Protein AF-A0A7W1XA74-F1 (afdb_monomer_lite)

pLDDT: mean 84.68, std 13.85, range [39.56, 96.5]

Sequence (111 aa):
MNDDDSLSWNWDELQKLAYGPLGMKPNEFWELVPSEFLLLVDSYNEVEERKWEIYQQMLAWHAANIMNASGNLKRPVSVEKLIGKKKKTKKMDKEIQKKKLDELKKTFGFN

Radius of gyration: 26.25 Å; chains: 1; bounding box: 51×60×66 Å

Organism: NCBI:txid1329516

InterPro domains:
  IPR019056 Phage tail assembly chaperone protein, TAC6 [PF09550] (10-42)

Foldseek 3Di:
DDDDPPDDPPVVVLVCCQCPQVVHDPVRSVPDDPVVSVVSVVVSVVVVVVVVVVVLLVVLVVVQVCVQVVPPDPDRDDSCVSVVVPPPPPVDDPVVVVVVVVVVCVVVVND

Structure (mmCIF, N/CA/C/O backbone):
data_AF-A0A7W1XA74-F1
#
_entry.id   AF-A0A7W1XA74-F1
#
loop_
_atom_site.group_PDB
_atom_site.id
_atom_site.type_symbol
_atom_site.label_atom_id
_atom_site.label_alt_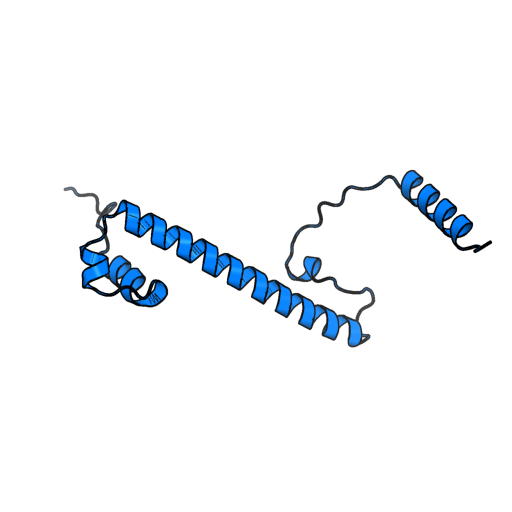id
_atom_site.label_comp_id
_atom_site.label_asym_id
_atom_site.label_entity_id
_atom_site.label_seq_id
_atom_site.pdbx_PDB_ins_code
_atom_site.Cartn_x
_atom_site.Cartn_y
_atom_site.Cartn_z
_atom_site.occupancy
_atom_site.B_iso_or_equiv
_atom_site.auth_seq_id
_atom_site.auth_comp_id
_atom_site.auth_asym_id
_atom_site.auth_atom_id
_atom_site.pdbx_PDB_model_num
ATOM 1 N N . MET A 1 1 ? -8.673 28.569 -31.359 1.00 39.56 1 MET A N 1
ATOM 2 C CA . MET A 1 1 ? -7.417 27.973 -31.851 1.00 39.56 1 MET A CA 1
ATOM 3 C C . MET A 1 1 ? -6.868 27.220 -30.656 1.00 39.56 1 MET A C 1
ATOM 5 O O . MET A 1 1 ? -6.307 27.868 -29.789 1.00 39.56 1 MET A O 1
ATOM 9 N N . ASN A 1 2 ? -7.428 26.041 -30.357 1.00 45.97 2 ASN A N 1
ATOM 10 C CA . ASN A 1 2 ? -7.018 24.728 -30.902 1.00 45.97 2 ASN A CA 1
ATOM 11 C C . ASN A 1 2 ? -5.535 24.539 -30.535 1.00 45.97 2 ASN A C 1
ATOM 13 O O . ASN A 1 2 ? -4.726 25.304 -31.047 1.00 45.97 2 ASN A O 1
ATOM 17 N N . ASP A 1 3 ? -5.150 23.728 -29.546 1.00 46.09 3 ASP A N 1
ATOM 18 C CA . ASP A 1 3 ? -5.524 22.324 -29.295 1.00 46.09 3 ASP A CA 1
ATOM 19 C C . ASP A 1 3 ? -5.450 22.014 -27.777 1.00 46.09 3 ASP A C 1
ATOM 21 O O . ASP A 1 3 ? -4.595 22.537 -27.075 1.00 46.09 3 ASP A O 1
ATOM 25 N N . ASP A 1 4 ? -6.477 21.441 -27.150 1.00 52.31 4 ASP A N 1
ATOM 26 C CA . ASP A 1 4 ? -6.516 20.025 -26.733 1.00 52.31 4 ASP A CA 1
ATOM 27 C C . ASP A 1 4 ? -5.225 19.468 -26.079 1.00 52.31 4 ASP A C 1
ATOM 29 O O . ASP A 1 4 ? -4.602 18.534 -26.572 1.00 52.31 4 ASP A O 1
ATOM 33 N N . ASP A 1 5 ? -4.850 20.017 -24.918 1.00 55.16 5 ASP A N 1
ATOM 34 C CA . ASP A 1 5 ? -3.792 19.503 -24.024 1.00 55.16 5 ASP A CA 1
ATOM 35 C C . ASP A 1 5 ? -4.225 18.257 -23.209 1.00 55.16 5 ASP A C 1
ATOM 37 O O . ASP A 1 5 ? -3.595 17.890 -22.217 1.00 55.16 5 ASP A O 1
ATOM 41 N N . SER A 1 6 ? -5.315 17.573 -23.581 1.00 56.91 6 SER A N 1
ATOM 42 C CA . SER A 1 6 ? -5.861 16.462 -22.781 1.00 56.91 6 SER A CA 1
ATOM 43 C C . SER A 1 6 ? -5.067 15.148 -22.876 1.00 56.91 6 SER A C 1
ATOM 45 O O . SER A 1 6 ? -5.367 14.198 -22.151 1.00 56.91 6 SER A O 1
ATOM 47 N N . LEU A 1 7 ? -4.034 15.090 -23.726 1.00 55.22 7 LEU A N 1
ATOM 48 C CA . LEU A 1 7 ? -3.264 13.877 -24.040 1.00 55.22 7 LEU A CA 1
ATOM 49 C C . LEU A 1 7 ? -1.753 14.134 -24.227 1.00 55.22 7 LEU A C 1
ATOM 51 O O . LEU A 1 7 ? -1.081 13.398 -24.955 1.00 55.22 7 LEU A O 1
ATOM 55 N N . SER A 1 8 ? -1.173 15.156 -23.583 1.00 63.44 8 SER A N 1
ATOM 56 C CA . SER A 1 8 ? 0.289 15.299 -23.581 1.00 63.44 8 SER A CA 1
ATOM 57 C C . SER A 1 8 ? 0.905 14.233 -22.668 1.00 63.44 8 SER A C 1
ATOM 59 O O .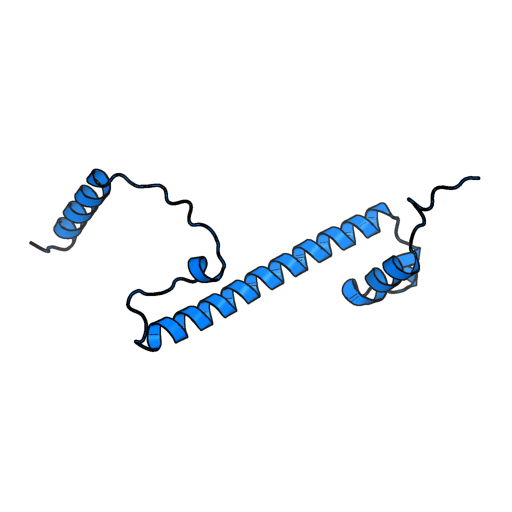 SER A 1 8 ? 0.791 14.308 -21.443 1.00 63.44 8 SER A O 1
ATOM 61 N N . TRP A 1 9 ? 1.546 13.221 -23.250 1.00 67.56 9 TRP A N 1
ATOM 62 C CA . TRP A 1 9 ? 2.287 12.214 -22.491 1.00 67.56 9 TRP A CA 1
ATOM 63 C C . TRP A 1 9 ? 3.369 12.886 -21.637 1.00 67.56 9 TRP A C 1
ATOM 65 O O . TRP A 1 9 ? 4.327 13.451 -22.167 1.00 67.56 9 TRP A O 1
ATOM 75 N N . ASN A 1 10 ? 3.220 12.821 -20.311 1.00 84.81 10 ASN A N 1
ATOM 76 C CA . ASN A 1 10 ? 4.201 13.354 -19.371 1.00 84.81 10 ASN A CA 1
ATOM 77 C C . ASN A 1 10 ? 5.353 12.354 -19.189 1.00 84.81 10 ASN A C 1
ATOM 79 O O . ASN A 1 10 ? 5.381 11.546 -18.258 1.00 84.81 10 ASN A O 1
ATOM 83 N N . TRP A 1 11 ? 6.301 12.390 -20.125 1.00 83.75 11 TRP A N 1
ATOM 84 C CA . TRP A 1 11 ? 7.460 11.496 -20.142 1.00 83.75 11 TRP A CA 1
ATOM 85 C C . TRP A 1 11 ? 8.320 11.588 -18.878 1.00 83.75 11 TRP A C 1
ATOM 87 O O . TRP A 1 11 ? 8.855 10.570 -18.440 1.00 83.75 11 TRP A O 1
ATOM 97 N N . ASP A 1 12 ? 8.406 12.763 -18.256 1.00 88.31 12 ASP A N 1
ATOM 98 C CA . ASP A 1 12 ? 9.164 12.960 -17.018 1.00 88.31 12 ASP A CA 1
ATOM 99 C C . ASP A 1 12 ? 8.550 12.184 -15.845 1.00 88.31 12 ASP A C 1
ATOM 101 O O . ASP A 1 12 ? 9.271 11.625 -15.016 1.00 88.31 12 ASP A O 1
ATOM 105 N N . GLU A 1 13 ? 7.220 12.124 -15.758 1.00 88.25 13 GLU A N 1
ATOM 106 C CA . GLU A 1 13 ? 6.525 11.345 -14.727 1.00 88.25 13 GLU A CA 1
ATOM 107 C C . GLU A 1 13 ? 6.686 9.841 -14.940 1.00 88.25 13 GLU A C 1
ATOM 109 O O . GLU A 1 13 ? 6.973 9.117 -13.984 1.00 88.25 13 GLU A O 1
ATOM 114 N N . LEU A 1 14 ? 6.588 9.376 -16.189 1.00 89.19 14 LEU A N 1
ATOM 115 C CA . LEU A 1 14 ? 6.798 7.965 -16.521 1.00 89.19 14 LEU A CA 1
ATOM 116 C C . LEU A 1 14 ? 8.228 7.521 -16.198 1.00 89.19 14 LEU A C 1
ATOM 118 O O . LEU A 1 14 ? 8.422 6.468 -15.593 1.00 89.19 14 LEU A O 1
ATOM 122 N N . GLN A 1 15 ? 9.226 8.346 -16.521 1.00 91.38 15 GLN A N 1
ATOM 123 C CA . GLN A 1 15 ? 10.625 8.066 -16.191 1.00 91.38 15 GLN A CA 1
ATOM 124 C C . GLN A 1 15 ? 10.876 8.066 -14.678 1.00 91.38 15 GLN A C 1
ATOM 126 O O . GLN A 1 15 ? 11.592 7.201 -14.174 1.00 91.38 15 GLN A O 1
ATOM 131 N N . LYS A 1 16 ? 10.263 8.986 -13.921 1.00 92.94 16 LYS A N 1
ATOM 132 C CA . LYS A 1 16 ? 10.344 8.974 -12.448 1.00 92.94 16 LYS A CA 1
ATOM 133 C C . LYS A 1 16 ? 9.751 7.697 -11.858 1.00 92.94 16 LYS A C 1
ATOM 135 O O . LYS A 1 16 ? 10.338 7.133 -10.936 1.00 92.94 16 LYS A O 1
ATOM 140 N N . LEU A 1 17 ? 8.617 7.239 -12.389 1.00 91.75 17 LEU A N 1
ATOM 141 C CA . LEU A 1 17 ? 7.965 6.001 -11.963 1.00 91.75 17 LEU A CA 1
ATOM 142 C C . LEU A 1 17 ? 8.815 4.764 -12.302 1.00 91.75 17 LEU A C 1
ATOM 144 O O . LEU A 1 17 ? 8.984 3.876 -11.467 1.00 91.75 17 LEU A O 1
ATOM 148 N N . ALA A 1 18 ? 9.395 4.747 -13.502 1.00 92.62 18 ALA A N 1
ATOM 149 C CA . ALA A 1 18 ? 10.283 3.702 -13.994 1.00 92.62 18 ALA A CA 1
ATOM 150 C C . ALA A 1 18 ? 11.565 3.567 -13.159 1.00 92.62 18 ALA A C 1
ATOM 152 O O . ALA A 1 18 ? 11.881 2.487 -12.665 1.00 92.62 18 ALA A O 1
ATOM 153 N N . TYR A 1 19 ? 12.311 4.660 -12.993 1.00 94.50 19 TYR A N 1
ATOM 154 C CA . TYR A 1 19 ? 13.644 4.624 -12.381 1.00 94.50 19 TYR A CA 1
ATOM 155 C C . TYR A 1 19 ? 13.605 4.644 -10.854 1.00 94.50 19 TYR A C 1
ATOM 157 O O . TYR A 1 19 ? 14.561 4.223 -10.207 1.00 94.50 19 TYR A O 1
ATOM 165 N N . GLY A 1 20 ? 12.522 5.161 -10.273 1.00 93.06 20 GLY A N 1
ATOM 166 C CA . GLY A 1 20 ? 12.325 5.187 -8.831 1.00 93.06 20 GLY A CA 1
ATOM 167 C C . GLY A 1 20 ? 11.593 3.930 -8.354 1.00 93.06 20 GLY A C 1
ATOM 168 O O . GLY A 1 20 ? 12.248 2.920 -8.104 1.00 93.06 20 GLY A O 1
ATOM 169 N N . PRO A 1 21 ? 10.256 3.973 -8.212 1.00 91.25 21 PRO A N 1
ATOM 170 C CA . PRO A 1 21 ? 9.454 2.872 -7.671 1.00 91.25 21 PRO A CA 1
ATOM 171 C C . PRO A 1 21 ? 9.694 1.508 -8.327 1.00 91.25 21 PRO A C 1
ATOM 173 O O . PRO A 1 21 ? 9.859 0.514 -7.623 1.00 91.25 21 PRO A O 1
ATOM 176 N N . LEU A 1 22 ? 9.751 1.458 -9.662 1.00 92.19 22 LEU A N 1
ATOM 177 C CA . LEU A 1 22 ? 9.954 0.204 -10.392 1.00 92.19 22 LEU A CA 1
ATOM 178 C C . LEU A 1 22 ? 11.426 -0.238 -10.439 1.00 92.19 22 LEU A C 1
ATOM 180 O O . LEU A 1 22 ? 11.702 -1.387 -10.774 1.00 92.19 22 LEU A O 1
ATOM 184 N N . GLY A 1 23 ? 12.369 0.646 -10.092 1.00 93.19 23 GLY A N 1
ATOM 185 C CA . GLY A 1 23 ? 13.803 0.347 -10.051 1.00 93.19 23 GLY A CA 1
ATOM 186 C C . GLY A 1 23 ? 14.406 -0.081 -11.393 1.00 93.19 23 GLY A C 1
ATOM 187 O O . GLY A 1 23 ? 15.439 -0.752 -11.406 1.00 93.19 23 GLY A O 1
ATOM 188 N N . MET A 1 24 ? 13.767 0.272 -12.509 1.00 94.00 24 MET A N 1
ATOM 189 C CA . MET A 1 24 ? 14.224 -0.093 -13.848 1.00 94.00 24 MET A CA 1
ATOM 190 C C . MET A 1 24 ? 15.418 0.755 -14.269 1.00 94.00 24 MET A C 1
ATOM 192 O O . MET A 1 24 ? 15.542 1.930 -13.907 1.00 94.00 24 MET A O 1
ATOM 196 N N . LYS A 1 25 ? 16.287 0.184 -15.097 1.00 94.94 25 LYS A N 1
ATOM 197 C CA . LYS A 1 25 ? 17.364 0.943 -15.731 1.00 94.94 25 LYS A CA 1
ATOM 198 C C . LYS A 1 25 ? 16.836 1.731 -16.936 1.00 94.94 25 LYS A C 1
ATOM 200 O O . LYS A 1 25 ? 15.869 1.310 -17.571 1.00 94.94 25 LYS A O 1
ATOM 205 N N . PRO A 1 26 ? 17.500 2.835 -17.325 1.00 93.38 26 PRO A N 1
ATOM 206 C CA . PRO A 1 26 ? 17.105 3.611 -18.499 1.00 93.38 26 PRO A CA 1
ATOM 207 C C . PRO A 1 26 ? 16.972 2.793 -19.783 1.00 93.38 26 PRO A C 1
ATOM 209 O O . PRO A 1 26 ? 16.017 2.982 -20.525 1.00 93.38 26 PRO A O 1
ATOM 212 N N . ASN A 1 27 ? 17.888 1.857 -20.037 1.00 94.88 27 ASN A N 1
ATOM 213 C CA . ASN A 1 27 ? 17.819 1.001 -21.221 1.00 94.88 27 ASN A CA 1
ATOM 214 C C . ASN A 1 27 ? 16.585 0.085 -21.203 1.00 94.88 27 ASN A C 1
ATOM 216 O O . ASN A 1 27 ? 15.902 -0.014 -22.211 1.00 94.88 27 ASN A O 1
ATOM 220 N N . GLU A 1 28 ? 16.257 -0.508 -20.052 1.00 92.56 28 GLU A N 1
ATOM 221 C CA . GLU A 1 28 ? 15.078 -1.372 -19.896 1.00 92.56 28 GLU A CA 1
ATOM 222 C C . GLU A 1 28 ? 13.779 -0.588 -20.133 1.00 92.56 28 GLU A C 1
ATOM 224 O O . GLU A 1 28 ? 12.862 -1.089 -20.772 1.00 92.56 28 GLU A O 1
ATOM 229 N N . PHE A 1 29 ? 13.709 0.668 -19.679 1.00 93.19 29 PHE A N 1
ATOM 230 C CA . PHE A 1 29 ? 12.550 1.534 -19.911 1.00 93.19 29 PHE A CA 1
ATOM 231 C C . PHE A 1 29 ? 12.330 1.863 -21.391 1.00 93.19 29 PHE A C 1
ATOM 233 O O . PHE A 1 29 ? 11.196 1.816 -21.859 1.00 93.19 29 PHE A O 1
ATOM 240 N N . TRP A 1 30 ? 13.393 2.187 -22.130 1.00 91.88 30 TRP A N 1
ATOM 241 C CA . TRP A 1 30 ? 13.277 2.542 -23.549 1.00 91.88 30 TRP A CA 1
ATOM 242 C C . TRP A 1 30 ? 13.060 1.336 -24.471 1.00 91.88 30 TRP A C 1
ATOM 244 O O . TRP A 1 30 ? 12.592 1.515 -25.593 1.00 91.88 30 TRP A O 1
ATOM 254 N N . GLU A 1 31 ? 13.391 0.128 -24.014 1.00 94.88 31 GLU A N 1
ATOM 255 C CA . GLU A 1 31 ? 13.130 -1.123 -24.738 1.00 94.88 31 GLU A CA 1
ATOM 256 C C . GLU A 1 31 ? 11.689 -1.635 -24.554 1.00 94.88 31 GLU A C 1
ATOM 258 O O . GLU A 1 31 ? 11.226 -2.442 -25.360 1.00 94.88 31 GLU A O 1
ATOM 263 N N . LEU A 1 32 ? 10.970 -1.161 -23.530 1.00 92.00 32 LEU A N 1
ATOM 264 C CA . LEU A 1 32 ? 9.612 -1.604 -23.210 1.00 92.00 32 LEU A CA 1
ATOM 265 C C . LEU A 1 32 ? 8.550 -1.005 -24.135 1.00 92.00 32 LEU A C 1
ATOM 267 O O . LEU A 1 32 ? 8.549 0.186 -24.460 1.00 92.00 32 LEU A O 1
ATOM 271 N N . VAL A 1 33 ? 7.554 -1.823 -24.471 1.00 93.44 33 VAL A N 1
ATOM 272 C CA . VAL A 1 33 ? 6.339 -1.356 -25.142 1.00 93.44 33 VAL A CA 1
ATOM 273 C C . VAL A 1 33 ? 5.420 -0.678 -24.112 1.00 93.44 33 VAL A C 1
ATOM 275 O O . VAL A 1 33 ? 5.297 -1.172 -22.988 1.00 93.44 33 VAL A O 1
ATOM 278 N N . PRO A 1 34 ? 4.690 0.403 -24.460 1.00 88.25 34 PRO A N 1
ATOM 279 C CA . PRO A 1 34 ? 3.806 1.091 -23.513 1.00 88.25 34 PRO A CA 1
ATOM 280 C C . PRO A 1 34 ? 2.813 0.180 -22.771 1.00 88.25 34 PRO A C 1
ATOM 282 O O . PRO A 1 34 ? 2.556 0.385 -21.589 1.00 88.25 34 PRO A O 1
ATOM 285 N N . SER A 1 35 ? 2.283 -0.859 -23.424 1.00 91.69 35 SER A N 1
ATOM 286 C CA . SER A 1 35 ? 1.395 -1.839 -22.783 1.00 91.69 35 SER A CA 1
ATOM 287 C C . SER A 1 35 ? 2.089 -2.677 -21.707 1.00 91.69 35 SER A C 1
ATOM 289 O O . SER A 1 35 ? 1.473 -3.015 -20.701 1.00 91.69 35 SER A O 1
ATOM 291 N N . GLU A 1 36 ? 3.363 -3.015 -21.908 1.00 92.94 36 GLU A N 1
ATOM 292 C CA . GLU A 1 36 ? 4.162 -3.773 -20.940 1.00 92.94 36 GLU A CA 1
ATOM 293 C C . GLU A 1 36 ? 4.508 -2.900 -19.736 1.00 92.94 36 GLU A C 1
ATOM 295 O O . GLU A 1 36 ? 4.417 -3.353 -18.596 1.00 92.94 36 GLU A O 1
ATOM 300 N N . PHE A 1 37 ? 4.816 -1.622 -19.977 1.00 92.06 37 PHE A N 1
ATOM 301 C CA . PHE A 1 37 ? 5.029 -0.656 -18.905 1.00 92.06 37 PHE A CA 1
ATOM 302 C C . PHE A 1 37 ? 3.782 -0.497 -18.025 1.00 92.06 37 PHE A C 1
ATOM 304 O O . PHE A 1 37 ? 3.890 -0.546 -16.802 1.00 92.06 37 PHE A O 1
ATOM 311 N N . LEU A 1 38 ? 2.591 -0.376 -18.623 1.00 91.88 38 LEU A N 1
ATOM 312 C CA . LEU A 1 38 ? 1.339 -0.300 -17.860 1.00 91.88 38 LEU A CA 1
ATOM 313 C C . LEU A 1 38 ? 1.110 -1.556 -17.011 1.00 91.88 38 LEU A C 1
ATOM 315 O O . LEU A 1 38 ? 0.784 -1.444 -15.833 1.00 91.88 38 LEU A O 1
ATOM 319 N N . LEU A 1 39 ? 1.369 -2.744 -17.565 1.00 94.19 39 LEU A N 1
ATOM 320 C CA . LEU A 1 39 ? 1.244 -4.001 -16.824 1.00 94.19 39 LEU A CA 1
ATOM 321 C C . LEU A 1 39 ? 2.196 -4.070 -15.616 1.00 94.19 39 LEU A C 1
ATOM 323 O O . LEU A 1 39 ? 1.822 -4.582 -14.556 1.00 94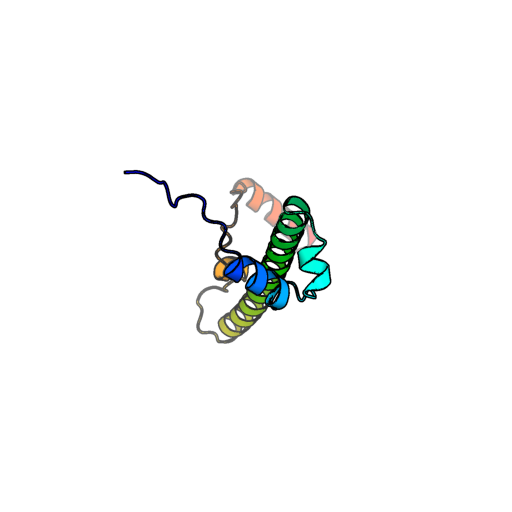.19 39 LEU A O 1
ATOM 327 N N . LEU A 1 40 ? 3.420 -3.553 -15.761 1.00 93.38 40 LEU A N 1
ATOM 328 C CA . LEU A 1 40 ? 4.385 -3.457 -14.663 1.00 93.38 40 LEU A CA 1
ATOM 329 C C . LEU A 1 40 ? 3.903 -2.501 -13.572 1.00 93.38 40 LEU A C 1
ATOM 331 O O . LEU A 1 40 ? 3.990 -2.835 -12.391 1.00 93.38 40 LEU A O 1
ATOM 335 N N . VAL A 1 41 ? 3.371 -1.341 -13.959 1.00 93.06 41 VAL A N 1
ATOM 336 C CA . VAL A 1 41 ? 2.814 -0.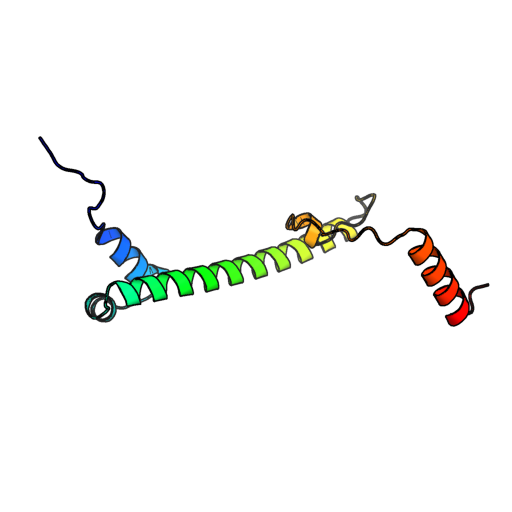357 -13.021 1.00 93.06 41 VAL A CA 1
ATOM 337 C C . VAL A 1 41 ? 1.635 -0.945 -12.248 1.00 93.06 41 VAL A C 1
ATOM 339 O O . VAL A 1 41 ? 1.598 -0.833 -11.022 1.00 93.06 41 VAL A O 1
ATOM 342 N N . ASP A 1 42 ? 0.712 -1.620 -12.930 1.00 94.06 42 ASP A N 1
ATOM 343 C CA . ASP A 1 42 ? -0.442 -2.258 -12.291 1.00 94.06 42 ASP A CA 1
ATOM 344 C C . ASP A 1 42 ? 0.006 -3.327 -11.290 1.00 94.06 42 ASP A C 1
ATOM 346 O O . ASP A 1 42 ? -0.392 -3.309 -10.124 1.00 94.06 42 ASP A O 1
ATOM 350 N N . SER A 1 43 ? 0.928 -4.197 -11.708 1.00 93.69 43 SER A N 1
ATOM 351 C CA . SER A 1 43 ? 1.478 -5.247 -10.844 1.00 93.69 43 SER A CA 1
ATOM 352 C C . SER A 1 43 ? 2.205 -4.670 -9.626 1.00 93.69 43 SER A C 1
ATOM 354 O O . SER A 1 43 ? 2.091 -5.198 -8.518 1.00 93.69 43 SER A O 1
ATOM 356 N N . TYR A 1 44 ? 2.948 -3.576 -9.803 1.00 94.88 44 TYR A N 1
ATOM 357 C CA . TYR A 1 44 ? 3.616 -2.881 -8.706 1.00 94.88 44 TYR A CA 1
ATOM 358 C C . TYR A 1 44 ? 2.608 -2.313 -7.703 1.00 94.88 44 TYR A C 1
ATOM 360 O O . TYR A 1 44 ? 2.761 -2.515 -6.497 1.00 94.88 44 TYR A O 1
ATOM 368 N N . ASN A 1 45 ? 1.549 -1.664 -8.191 1.00 93.88 45 ASN A N 1
ATOM 369 C CA . ASN A 1 45 ? 0.496 -1.110 -7.344 1.00 93.88 45 ASN A CA 1
ATOM 370 C C . ASN A 1 45 ? -0.206 -2.200 -6.524 1.00 93.88 45 ASN A C 1
ATOM 372 O O . ASN A 1 45 ? -0.399 -2.021 -5.323 1.00 93.88 45 ASN A O 1
ATOM 376 N N . GLU A 1 46 ? -0.515 -3.353 -7.125 1.00 95.00 46 GLU A N 1
ATOM 377 C CA . GLU A 1 46 ? -1.106 -4.490 -6.406 1.00 95.00 46 GLU A CA 1
ATOM 378 C C . GLU A 1 46 ? -0.188 -5.023 -5.293 1.00 95.00 46 GLU A C 1
ATOM 380 O O . GLU A 1 46 ? -0.643 -5.393 -4.203 1.00 95.00 46 GLU A O 1
ATOM 385 N N . VAL A 1 47 ? 1.121 -5.078 -5.554 1.00 95.12 47 VAL A N 1
ATOM 386 C CA . VAL A 1 47 ? 2.113 -5.525 -4.568 1.00 95.12 47 VAL A CA 1
ATOM 387 C C . VAL A 1 47 ? 2.222 -4.530 -3.414 1.00 95.12 47 VAL A C 1
ATOM 389 O O . VAL A 1 47 ? 2.232 -4.951 -2.253 1.00 95.12 47 VAL A O 1
ATOM 392 N N . GLU A 1 48 ? 2.283 -3.232 -3.702 1.00 94.75 48 GLU A N 1
ATOM 393 C CA . GLU A 1 48 ? 2.347 -2.189 -2.674 1.00 94.75 48 GLU A CA 1
ATOM 394 C C . GLU A 1 48 ? 1.060 -2.114 -1.852 1.00 94.75 48 GLU A C 1
ATOM 396 O O . GLU A 1 48 ? 1.124 -2.044 -0.621 1.00 94.75 48 GLU A O 1
ATOM 401 N N . GLU A 1 49 ? -0.106 -2.230 -2.490 1.00 94.56 49 GLU A N 1
ATOM 402 C CA . GLU A 1 49 ? -1.387 -2.292 -1.789 1.00 94.56 49 GLU A CA 1
ATOM 403 C C . GLU A 1 49 ? -1.413 -3.481 -0.823 1.00 94.56 49 GLU A C 1
ATOM 405 O O . GLU A 1 49 ? -1.709 -3.314 0.363 1.00 94.56 49 GLU A O 1
ATOM 410 N N . ARG A 1 50 ? -0.992 -4.669 -1.273 1.00 94.31 50 ARG A N 1
ATOM 411 C CA . ARG A 1 50 ? -0.922 -5.863 -0.417 1.00 94.31 50 ARG A CA 1
ATOM 412 C C . ARG A 1 50 ? 0.037 -5.686 0.760 1.00 94.31 50 ARG A C 1
ATOM 414 O O . ARG A 1 50 ? -0.278 -6.112 1.875 1.00 94.31 50 ARG A O 1
ATOM 421 N N . LYS A 1 51 ? 1.206 -5.074 0.548 1.00 95.81 51 LYS A N 1
ATOM 422 C CA . LYS A 1 51 ? 2.143 -4.761 1.643 1.00 95.81 51 LYS A CA 1
ATOM 423 C C . LYS A 1 51 ? 1.493 -3.822 2.651 1.00 95.81 51 LYS A C 1
ATOM 425 O O . LYS A 1 51 ? 1.567 -4.067 3.856 1.00 95.81 51 LYS A O 1
ATOM 430 N N . TRP A 1 52 ? 0.820 -2.782 2.168 1.00 94.44 52 TRP A N 1
ATOM 431 C CA . TRP A 1 52 ? 0.131 -1.823 3.018 1.00 94.44 52 TRP A CA 1
ATOM 432 C C . TRP A 1 52 ? -0.995 -2.475 3.823 1.00 94.44 52 TRP A C 1
ATOM 434 O O . TRP A 1 52 ? -1.098 -2.238 5.028 1.00 94.44 52 TRP A O 1
ATOM 444 N N . GLU A 1 53 ? -1.778 -3.370 3.218 1.00 93.50 53 GLU A N 1
ATOM 445 C CA . GLU A 1 53 ? -2.802 -4.144 3.926 1.00 93.50 53 GLU A CA 1
ATOM 446 C C . GLU A 1 53 ? -2.215 -4.979 5.073 1.00 93.50 53 GLU A C 1
ATOM 448 O O . GLU A 1 53 ? -2.799 -5.037 6.160 1.00 93.50 53 GLU A O 1
ATOM 453 N N . ILE A 1 54 ? -1.062 -5.618 4.856 1.00 95.00 54 ILE A N 1
ATOM 454 C CA . ILE A 1 54 ? -0.367 -6.401 5.887 1.00 95.00 54 ILE A CA 1
ATOM 455 C C . ILE A 1 54 ? 0.106 -5.486 7.019 1.00 95.00 54 ILE A C 1
ATOM 457 O O . ILE A 1 54 ? -0.144 -5.785 8.189 1.00 95.00 54 ILE A O 1
ATOM 461 N N . TYR A 1 55 ? 0.727 -4.347 6.700 1.00 95.56 55 TYR A N 1
ATOM 462 C CA . TYR A 1 55 ? 1.173 -3.390 7.716 1.00 95.56 55 TYR A CA 1
ATOM 463 C C . TYR A 1 55 ? 0.010 -2.836 8.534 1.00 95.56 55 TYR A C 1
ATOM 465 O O . TYR A 1 55 ? 0.086 -2.793 9.764 1.00 95.56 55 TYR A O 1
ATOM 473 N N . GLN A 1 56 ? -1.094 -2.482 7.879 1.00 94.50 56 GLN A N 1
ATOM 474 C CA . GLN A 1 56 ? -2.308 -2.053 8.564 1.00 94.50 56 GLN A CA 1
ATOM 475 C C . GLN A 1 56 ? -2.845 -3.141 9.496 1.00 94.50 56 GLN A C 1
ATOM 477 O O . GLN A 1 56 ? -3.229 -2.837 10.625 1.00 94.50 56 GLN A O 1
ATOM 482 N N . GLN A 1 57 ? -2.843 -4.406 9.067 1.00 94.81 57 GLN A N 1
ATOM 483 C CA . GLN A 1 57 ? -3.261 -5.528 9.910 1.00 94.81 57 GLN A CA 1
ATOM 484 C C . GLN A 1 57 ? -2.359 -5.713 11.126 1.00 94.81 57 GLN A C 1
ATOM 486 O O . GLN A 1 57 ? -2.867 -5.849 12.240 1.00 94.81 57 GLN A O 1
ATOM 491 N N . MET A 1 58 ? -1.042 -5.671 10.939 1.00 96.25 58 MET A N 1
ATOM 492 C CA . MET A 1 58 ? -0.076 -5.790 12.032 1.00 96.25 58 MET A CA 1
ATOM 493 C C . MET A 1 58 ? -0.218 -4.647 13.041 1.00 96.25 58 MET A C 1
ATOM 495 O O . MET A 1 58 ? -0.269 -4.893 14.248 1.00 96.25 58 MET A O 1
ATOM 499 N N . LEU A 1 59 ? -0.339 -3.405 12.564 1.00 96.31 59 LEU A N 1
ATOM 500 C CA . LEU A 1 59 ? -0.517 -2.229 13.417 1.00 96.31 59 LEU A CA 1
ATOM 501 C C . LEU A 1 59 ? -1.848 -2.269 14.164 1.00 96.31 59 LEU A C 1
ATOM 503 O O . LEU A 1 59 ? -1.887 -2.014 15.366 1.00 96.31 59 LEU A O 1
ATOM 507 N N . ALA A 1 60 ? -2.933 -2.638 13.485 1.00 94.94 60 ALA A N 1
ATOM 508 C CA . ALA A 1 60 ? -4.236 -2.786 14.116 1.00 94.94 60 ALA A CA 1
ATOM 509 C C . ALA A 1 60 ? -4.236 -3.916 15.155 1.00 94.94 60 ALA A C 1
ATOM 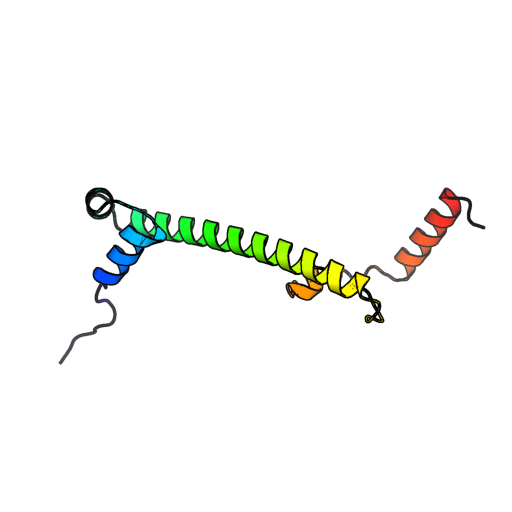511 O O . ALA A 1 60 ? -4.830 -3.762 16.220 1.00 94.94 60 ALA A O 1
ATOM 512 N N . TRP A 1 61 ? -3.545 -5.027 14.895 1.00 95.25 61 TRP A N 1
ATOM 513 C CA . TRP A 1 61 ? -3.364 -6.099 15.875 1.00 95.25 61 TRP A CA 1
ATOM 514 C C . TRP A 1 61 ? -2.599 -5.622 17.109 1.00 95.25 61 TRP A C 1
ATOM 516 O O . TRP A 1 61 ? -3.059 -5.810 18.237 1.00 95.25 61 TRP A O 1
ATOM 526 N N . HIS A 1 62 ? -1.481 -4.932 16.901 1.00 96.50 62 HIS A N 1
ATOM 527 C CA . HIS A 1 62 ? -0.686 -4.373 17.986 1.00 96.50 62 HIS A CA 1
ATOM 528 C C . HIS A 1 62 ? -1.487 -3.363 18.824 1.00 96.50 62 HIS A C 1
ATOM 530 O O . HIS A 1 62 ? -1.559 -3.483 20.049 1.00 96.50 62 HIS A O 1
ATOM 536 N N . ALA A 1 63 ? -2.167 -2.423 18.165 1.00 94.31 63 ALA A N 1
ATOM 537 C CA . ALA A 1 63 ? -3.008 -1.427 18.817 1.00 94.31 63 ALA A CA 1
ATOM 538 C C . ALA A 1 63 ? -4.172 -2.072 19.584 1.00 94.31 63 ALA A C 1
ATOM 540 O O . ALA A 1 63 ? -4.420 -1.706 20.732 1.00 94.31 63 ALA A O 1
ATOM 541 N N . ALA A 1 64 ? -4.852 -3.066 19.001 1.00 94.19 64 ALA A N 1
ATOM 542 C CA . ALA A 1 64 ? -5.928 -3.791 19.673 1.00 94.19 64 ALA A CA 1
ATOM 543 C C . ALA A 1 64 ? -5.440 -4.446 20.971 1.00 94.19 64 ALA A C 1
ATOM 545 O O . ALA A 1 64 ? -6.109 -4.333 21.998 1.00 94.19 64 ALA A O 1
ATOM 546 N N . ASN A 1 65 ? -4.264 -5.076 20.951 1.00 94.50 65 ASN A N 1
ATOM 547 C CA . ASN A 1 65 ? -3.693 -5.707 22.139 1.00 94.50 65 ASN A CA 1
ATOM 548 C C . ASN A 1 65 ? -3.392 -4.688 23.238 1.00 94.50 65 ASN A C 1
ATOM 550 O O . ASN A 1 65 ? -3.810 -4.892 24.376 1.00 94.50 65 ASN A O 1
ATOM 554 N N . ILE A 1 66 ? -2.743 -3.569 22.903 1.00 94.44 66 ILE A N 1
ATOM 555 C CA . ILE A 1 66 ? -2.446 -2.503 23.873 1.00 94.44 66 ILE A CA 1
ATOM 556 C C . ILE A 1 66 ? -3.737 -1.930 24.460 1.00 94.44 66 ILE A C 1
ATOM 558 O O . ILE A 1 66 ? -3.881 -1.819 25.678 1.00 94.44 66 ILE A O 1
ATOM 562 N N . MET A 1 67 ? -4.703 -1.593 23.604 1.00 92.88 67 MET A N 1
ATOM 563 C CA . MET A 1 67 ? -5.968 -1.004 24.038 1.00 92.88 67 MET A CA 1
ATOM 564 C C . MET A 1 67 ? -6.739 -1.953 24.959 1.00 92.88 67 MET A C 1
ATOM 566 O O . MET A 1 67 ? -7.256 -1.522 25.991 1.00 92.88 67 MET A O 1
ATOM 570 N N . ASN A 1 68 ? -6.783 -3.242 24.622 1.00 93.25 68 ASN A N 1
ATOM 571 C CA . ASN A 1 68 ? -7.489 -4.247 25.412 1.00 93.25 68 ASN A CA 1
ATOM 572 C C . ASN A 1 68 ? -6.770 -4.561 26.731 1.00 93.25 68 ASN A C 1
ATOM 574 O O . ASN A 1 68 ? -7.437 -4.778 27.739 1.00 93.25 68 ASN A O 1
ATOM 578 N N . ALA A 1 69 ? -5.436 -4.537 26.747 1.00 92.75 69 ALA A N 1
ATOM 579 C CA . ALA A 1 69 ? -4.640 -4.746 27.955 1.00 92.75 69 ALA A CA 1
ATOM 580 C C . ALA A 1 69 ? -4.688 -3.551 28.920 1.00 92.75 69 ALA A C 1
ATOM 582 O O . ALA A 1 69 ? -4.535 -3.735 30.122 1.00 92.75 69 ALA A O 1
ATOM 583 N N . SER A 1 70 ? -4.938 -2.334 28.421 1.00 91.00 70 SER A N 1
ATOM 584 C CA . SER A 1 70 ? -4.938 -1.115 29.244 1.00 91.00 70 SER A CA 1
ATOM 585 C C . SER A 1 70 ? -6.041 -1.052 30.311 1.00 91.00 70 SER A C 1
ATOM 587 O O . SER A 1 70 ? -6.008 -0.169 31.161 1.00 91.00 70 SER A O 1
ATOM 589 N N . GLY A 1 71 ? -7.054 -1.927 30.255 1.00 84.00 71 GLY A N 1
ATOM 590 C CA . GLY A 1 71 ? -8.179 -1.937 31.202 1.00 84.00 71 GLY A CA 1
ATOM 591 C C . GLY A 1 71 ? -9.171 -0.775 31.047 1.00 84.00 71 GLY A C 1
ATOM 592 O O . GLY A 1 71 ? -10.231 -0.785 31.667 1.00 84.00 71 GLY A O 1
ATOM 593 N N . ASN A 1 72 ? -8.889 0.196 30.173 1.00 85.88 72 ASN A N 1
ATOM 594 C CA . ASN A 1 72 ? -9.709 1.400 29.993 1.00 85.88 72 ASN A CA 1
ATOM 595 C C . ASN A 1 72 ? -10.964 1.177 29.130 1.00 85.88 72 ASN A C 1
ATOM 597 O O . ASN A 1 72 ? -11.803 2.070 28.988 1.00 85.88 72 ASN A O 1
ATOM 601 N N . LEU A 1 73 ? -11.110 -0.002 28.519 1.00 86.44 73 LEU A N 1
ATOM 602 C CA . LEU A 1 73 ? -12.197 -0.296 27.593 1.00 86.44 73 LEU A CA 1
ATOM 603 C C . LEU A 1 73 ? -13.307 -1.132 28.235 1.00 86.44 73 LEU A C 1
ATOM 605 O O . LEU A 1 73 ? -13.088 -2.252 28.681 1.00 86.44 73 LEU A O 1
ATOM 609 N N . LYS A 1 74 ? -14.553 -0.642 28.138 1.00 85.19 74 LYS A N 1
ATOM 610 C CA . LYS A 1 74 ? -15.764 -1.399 28.524 1.00 85.19 74 LYS A CA 1
ATOM 611 C C . LYS A 1 74 ? -16.013 -2.642 27.657 1.00 85.19 74 LYS A C 1
ATOM 613 O O . LYS A 1 74 ? -16.767 -3.525 28.054 1.00 85.19 74 LYS A O 1
ATOM 618 N N . ARG A 1 75 ? -15.476 -2.675 26.431 1.00 86.69 75 ARG A N 1
ATOM 619 C CA . ARG A 1 75 ? -15.604 -3.788 25.476 1.00 86.69 75 ARG A CA 1
ATOM 620 C C . ARG A 1 75 ? -14.306 -3.946 24.686 1.00 86.69 75 ARG A C 1
ATOM 622 O O . ARG A 1 75 ? -13.769 -2.919 24.265 1.00 86.69 75 ARG A O 1
ATOM 629 N N . PRO A 1 76 ? -13.862 -5.183 24.409 1.00 87.50 76 PRO A N 1
ATOM 630 C CA . PRO A 1 76 ? -12.653 -5.408 23.635 1.00 87.50 76 PRO A CA 1
ATOM 631 C C . PRO A 1 76 ? -12.804 -4.874 22.205 1.00 87.50 76 PRO A C 1
ATOM 633 O O . PRO A 1 76 ? -13.862 -4.994 21.574 1.00 87.50 76 PRO A O 1
ATOM 636 N N . VAL A 1 77 ? -11.737 -4.272 21.696 1.00 90.88 77 VAL A N 1
ATOM 637 C CA . VAL A 1 77 ? -11.605 -3.811 20.314 1.00 90.88 77 VAL A CA 1
ATOM 638 C C . VAL A 1 77 ? -10.979 -4.929 19.485 1.00 90.88 77 VAL A C 1
ATOM 640 O O . VAL A 1 77 ? -9.994 -5.533 19.901 1.00 90.88 77 VAL A O 1
ATOM 643 N N . SER A 1 78 ? -11.564 -5.215 18.318 1.00 89.56 78 SER A N 1
ATOM 644 C CA . SER A 1 78 ? -11.016 -6.181 17.363 1.00 89.56 78 SER A CA 1
ATOM 645 C C . SER A 1 78 ? -10.287 -5.484 16.219 1.00 89.56 78 SER A C 1
ATOM 647 O O . SER A 1 78 ? -10.589 -4.337 15.881 1.00 89.56 78 SER A O 1
ATOM 649 N N . VAL A 1 79 ? -9.363 -6.206 15.591 1.00 91.00 79 VAL A N 1
ATOM 650 C CA . VAL A 1 79 ? -8.563 -5.729 14.454 1.00 91.00 79 VAL A CA 1
ATOM 651 C C . VAL A 1 79 ? -9.454 -5.254 13.307 1.00 91.00 79 VAL A C 1
ATOM 653 O O . VAL A 1 79 ? -9.251 -4.171 12.767 1.00 91.00 79 VAL A O 1
ATOM 656 N N . GLU A 1 80 ? -10.525 -5.989 12.994 1.00 89.19 80 GLU A N 1
ATOM 657 C CA . GLU A 1 80 ? -11.439 -5.615 11.902 1.00 89.19 80 GLU A CA 1
ATOM 658 C C . GLU A 1 80 ? -12.159 -4.294 12.181 1.00 89.19 80 GLU A C 1
ATOM 660 O O . GLU A 1 80 ? -12.470 -3.548 11.253 1.00 89.19 80 GLU A O 1
ATOM 665 N N . LYS A 1 81 ? -12.423 -3.998 13.462 1.00 87.12 81 LYS A N 1
ATOM 666 C CA . LYS A 1 81 ? -13.039 -2.737 13.874 1.00 87.12 81 LYS A CA 1
ATOM 667 C C . LYS A 1 81 ? -12.078 -1.564 13.676 1.00 87.12 81 LYS A C 1
ATOM 669 O O . LYS A 1 81 ? -12.539 -0.493 13.299 1.00 87.12 81 LYS A O 1
ATOM 674 N N . LEU A 1 82 ? -10.782 -1.770 13.913 1.00 89.06 82 LEU A N 1
ATOM 675 C CA . LEU A 1 82 ? -9.745 -0.753 13.712 1.00 89.06 82 LEU A CA 1
ATOM 676 C C . LEU A 1 82 ? -9.472 -0.486 12.228 1.00 89.06 82 LEU A C 1
ATOM 678 O O . LEU A 1 82 ? -9.319 0.664 11.842 1.00 89.06 82 LEU A O 1
ATOM 682 N N . ILE A 1 83 ? -9.487 -1.526 11.393 1.00 88.69 83 ILE A N 1
ATOM 683 C CA . ILE A 1 83 ? -9.278 -1.406 9.937 1.00 88.69 83 ILE A CA 1
ATOM 684 C C . ILE A 1 83 ? -10.554 -0.914 9.221 1.00 88.69 83 ILE A C 1
ATOM 686 O O . ILE A 1 83 ? -10.539 -0.592 8.040 1.00 88.69 83 ILE A O 1
ATOM 690 N N . GLY A 1 84 ? -11.699 -0.854 9.910 1.00 83.69 84 GLY A N 1
ATOM 691 C CA . GLY A 1 84 ? -12.958 -0.396 9.316 1.00 83.69 84 GLY A CA 1
ATOM 692 C C . GLY A 1 84 ? -13.581 -1.389 8.327 1.00 83.69 84 GLY A C 1
ATOM 693 O O . GLY A 1 84 ? -14.548 -1.048 7.640 1.00 83.69 84 GLY A O 1
ATOM 694 N N . LYS A 1 85 ? -13.097 -2.641 8.274 1.00 74.19 85 LYS A N 1
ATOM 695 C CA . LYS A 1 85 ? -13.730 -3.704 7.480 1.00 74.19 85 LYS A CA 1
ATOM 696 C C . LYS A 1 85 ? -15.102 -3.994 8.094 1.00 74.19 85 LYS A C 1
ATOM 698 O O . LYS A 1 85 ? -15.218 -4.621 9.149 1.00 74.19 85 LYS A O 1
ATOM 703 N N . LYS A 1 86 ? -16.171 -3.510 7.444 1.00 57.53 86 LYS A N 1
ATOM 704 C CA . LYS A 1 86 ? -17.559 -3.778 7.849 1.00 57.53 86 LYS A CA 1
ATOM 705 C C . LYS A 1 86 ? -17.751 -5.291 7.918 1.00 57.53 86 LYS A C 1
ATOM 707 O O . LYS A 1 86 ? -17.783 -5.962 6.887 1.00 57.53 86 LYS A O 1
ATOM 712 N N . LYS A 1 87 ? -17.904 -5.843 9.128 1.00 58.31 87 LYS A N 1
ATOM 713 C CA . LYS A 1 87 ? -18.348 -7.231 9.287 1.00 58.31 87 LYS A CA 1
ATOM 714 C C . LYS A 1 87 ? -19.663 -7.362 8.524 1.00 58.31 87 LYS A C 1
ATOM 716 O O . LYS A 1 87 ? -20.643 -6.713 8.886 1.00 58.31 87 LYS A O 1
ATOM 721 N N . LYS A 1 88 ? -19.693 -8.203 7.483 1.00 51.81 88 LYS A N 1
ATOM 722 C CA . LYS A 1 88 ? -20.945 -8.733 6.934 1.00 51.81 88 LYS A CA 1
ATOM 723 C C . LYS A 1 88 ? -21.562 -9.574 8.044 1.00 51.81 88 LYS A C 1
ATOM 725 O O . LYS A 1 88 ? -21.317 -10.773 8.144 1.00 51.81 88 LYS A O 1
ATOM 730 N N . THR A 1 89 ? -22.286 -8.937 8.953 1.00 54.66 89 THR A N 1
ATOM 731 C CA . THR A 1 89 ? -23.047 -9.632 9.978 1.00 54.66 89 THR A CA 1
ATOM 732 C C . THR A 1 89 ? -24.158 -10.385 9.264 1.00 54.66 89 THR A C 1
ATOM 734 O O . THR A 1 89 ? -25.239 -9.854 9.024 1.00 54.66 89 THR A O 1
ATOM 737 N N . LYS A 1 90 ? -23.906 -11.656 8.928 1.00 56.28 90 LYS A N 1
ATOM 738 C CA . LYS A 1 90 ? -24.995 -12.624 8.815 1.00 56.28 90 LYS A CA 1
ATOM 739 C C . LYS A 1 90 ? -25.638 -12.638 10.198 1.00 56.28 90 LYS A C 1
ATOM 741 O O . LYS A 1 90 ? -25.063 -13.188 11.135 1.00 56.28 90 LYS A O 1
ATOM 746 N N . LYS A 1 91 ? -26.765 -11.938 10.358 1.00 56.91 91 LYS A N 1
ATOM 747 C CA . LYS A 1 91 ? -27.614 -12.066 11.544 1.00 56.91 91 LYS A CA 1
ATOM 748 C C . LYS A 1 91 ? -28.046 -13.529 11.590 1.00 56.91 91 LYS A C 1
ATOM 750 O O . LYS A 1 91 ? -28.975 -13.920 10.898 1.00 56.91 91 LYS A O 1
ATOM 755 N N . MET A 1 92 ? -27.294 -14.352 12.313 1.00 63.28 92 MET A N 1
ATOM 756 C CA . MET A 1 92 ? -27.707 -15.715 12.601 1.00 63.28 92 MET A CA 1
ATOM 757 C C . MET A 1 92 ? -28.897 -15.613 13.548 1.00 63.28 92 MET A C 1
ATOM 759 O O . MET A 1 92 ? -28.850 -14.826 14.497 1.00 63.28 92 MET A O 1
ATOM 763 N N . ASP A 1 93 ? -29.959 -16.351 13.247 1.00 76.00 93 ASP A N 1
ATOM 764 C CA . ASP A 1 93 ? -31.201 -16.275 14.003 1.00 76.00 93 ASP A CA 1
ATOM 765 C C . ASP A 1 93 ? -30.950 -16.568 15.491 1.00 76.00 93 ASP A C 1
ATOM 767 O O . ASP A 1 93 ? -30.161 -17.456 15.841 1.00 76.00 93 ASP A O 1
ATOM 771 N N . LYS A 1 94 ? -31.594 -15.806 16.379 1.00 74.81 94 LYS A N 1
ATOM 772 C CA . LYS A 1 94 ? -31.403 -15.927 17.836 1.00 74.81 94 LYS A CA 1
ATOM 773 C C . LYS A 1 94 ? -31.777 -17.324 18.326 1.00 74.81 94 LYS A C 1
ATOM 775 O O . LYS A 1 94 ? -31.177 -17.832 19.272 1.00 74.81 94 LYS A O 1
ATOM 780 N N . GLU A 1 95 ? -32.729 -17.958 17.653 1.00 74.50 95 GLU A N 1
ATOM 781 C CA . GLU A 1 95 ? -33.172 -19.314 17.958 1.00 74.50 95 GLU A CA 1
ATOM 782 C C . GLU A 1 95 ? -32.087 -20.362 17.650 1.00 74.50 95 GLU A C 1
ATOM 784 O O . GLU A 1 95 ? -31.851 -21.280 18.436 1.00 74.50 95 GLU A O 1
ATOM 789 N N . ILE A 1 96 ? -31.342 -20.164 16.558 1.00 78.06 96 ILE A N 1
ATOM 790 C CA . ILE A 1 96 ? -30.214 -21.020 16.158 1.00 78.06 96 ILE A CA 1
ATOM 791 C C . ILE A 1 96 ? -29.036 -20.845 17.125 1.00 78.06 96 ILE A C 1
ATOM 793 O O . ILE A 1 96 ? -28.353 -21.813 17.456 1.00 78.06 96 ILE A O 1
ATOM 797 N N . GLN A 1 97 ? -28.802 -19.621 17.611 1.00 79.06 97 GLN A N 1
ATOM 798 C CA . GLN A 1 97 ? -27.773 -19.359 18.624 1.00 79.06 97 GLN A CA 1
ATOM 799 C C . GLN A 1 97 ? -28.070 -20.078 19.940 1.00 79.06 97 GLN A C 1
ATOM 801 O O . GLN A 1 97 ? -27.167 -20.679 20.520 1.00 79.06 97 GLN A O 1
ATOM 806 N N . LYS A 1 98 ? -29.331 -20.048 20.388 1.00 85.06 98 LYS A N 1
ATOM 807 C CA . LYS A 1 98 ? -29.748 -20.697 21.634 1.00 85.06 98 LYS A CA 1
ATOM 808 C C . LYS A 1 98 ? -29.602 -22.219 21.555 1.00 85.06 98 LYS A C 1
ATOM 810 O O . LYS A 1 98 ? -28.987 -22.800 22.439 1.00 85.06 98 LYS A O 1
ATOM 815 N N . LYS A 1 99 ? -30.045 -22.839 20.453 1.00 86.38 99 LYS A N 1
ATOM 816 C CA . LYS A 1 99 ? -29.883 -24.289 20.229 1.00 86.38 99 LYS A CA 1
ATOM 817 C C . LYS A 1 99 ? -28.418 -24.729 20.258 1.00 86.38 99 LYS A C 1
ATOM 819 O O . LYS A 1 99 ? -28.092 -25.682 20.955 1.00 86.38 99 LYS A O 1
ATOM 824 N N . LYS A 1 100 ? -27.523 -23.995 19.585 1.00 85.50 100 LYS A N 1
ATOM 825 C CA . LYS A 1 100 ? -26.079 -24.293 19.618 1.00 85.50 100 LYS A CA 1
ATOM 826 C C . LYS A 1 100 ? -25.484 -24.163 21.019 1.00 85.50 100 LYS A C 1
ATOM 828 O O . LYS A 1 100 ? -24.635 -24.962 21.393 1.00 85.50 100 LYS A O 1
ATOM 833 N N . LEU A 1 101 ? -25.908 -23.159 21.786 1.00 85.19 101 LEU A N 1
ATOM 834 C CA . LEU A 1 101 ? -25.444 -22.970 23.161 1.00 85.19 101 LEU A CA 1
ATOM 835 C C . LEU A 1 101 ? -25.879 -24.138 24.060 1.00 85.19 101 LEU A C 1
ATOM 837 O O . LEU A 1 101 ? -25.074 -24.631 24.847 1.00 85.19 101 LEU A O 1
ATOM 841 N N . ASP A 1 102 ? -27.128 -24.583 23.922 1.00 86.88 102 ASP A N 1
ATOM 842 C CA . ASP A 1 102 ? -27.680 -25.697 24.695 1.00 86.88 102 ASP A CA 1
ATOM 843 C C . ASP A 1 102 ? -27.005 -27.030 24.320 1.00 86.88 102 ASP A C 1
ATOM 845 O O . ASP A 1 102 ? -26.669 -27.820 25.203 1.00 86.88 102 ASP A O 1
ATOM 849 N N . GLU A 1 103 ? -26.712 -27.255 23.035 1.00 88.88 103 GLU A N 1
ATOM 850 C CA . GLU A 1 103 ? -25.923 -28.407 22.571 1.00 88.88 103 GLU A CA 1
ATOM 851 C C . GLU A 1 103 ? -24.506 -28.414 23.157 1.00 88.88 103 GLU A C 1
ATOM 853 O O . GLU A 1 103 ? -24.059 -29.452 23.651 1.00 88.88 103 GLU A O 1
ATOM 858 N N . LEU A 1 104 ? -23.824 -27.262 23.160 1.00 87.25 104 LEU A N 1
ATOM 859 C CA . LEU A 1 104 ? -22.487 -27.100 23.743 1.00 87.25 104 LEU A CA 1
ATOM 860 C C . LEU A 1 104 ? -22.482 -27.373 25.251 1.00 87.25 104 LEU A C 1
ATOM 862 O O . LEU A 1 104 ? -21.646 -28.128 25.741 1.00 87.25 104 LEU A O 1
ATOM 866 N N . LYS A 1 105 ? -23.435 -26.813 26.002 1.00 87.88 105 LYS A N 1
ATOM 867 C CA . LYS A 1 105 ? -23.553 -27.075 27.448 1.00 87.88 105 LYS A CA 1
ATOM 868 C C . LYS A 1 105 ? -23.698 -28.565 27.744 1.00 87.88 105 LYS A C 1
ATOM 870 O O . LYS A 1 105 ? -23.037 -29.083 28.641 1.00 87.88 105 LYS A O 1
ATOM 875 N N . LYS A 1 106 ? -24.485 -29.262 26.921 1.00 88.69 106 LYS A N 1
ATOM 876 C CA . LYS A 1 106 ? -24.716 -30.703 27.032 1.00 88.69 106 LYS A CA 1
ATOM 877 C C . LYS A 1 106 ? -23.476 -31.533 26.694 1.00 88.69 106 LYS A C 1
ATOM 879 O O . LYS A 1 106 ? -23.238 -32.545 27.343 1.00 88.69 106 LYS A O 1
ATOM 884 N N . THR A 1 107 ? -22.674 -31.109 25.714 1.00 86.19 107 THR A N 1
ATOM 885 C CA . THR A 1 107 ? -21.430 -31.810 25.338 1.00 86.19 107 THR A CA 1
ATOM 886 C C . THR A 1 107 ? -20.327 -31.643 26.377 1.00 86.19 107 THR A C 1
ATOM 888 O O . THR A 1 107 ? -19.565 -32.577 26.604 1.00 86.19 107 THR A O 1
ATOM 891 N N . PHE A 1 108 ? -20.250 -30.481 27.026 1.00 87.94 108 PHE A N 1
ATOM 892 C CA . PHE A 1 108 ? -19.218 -30.178 28.022 1.00 87.94 108 PHE A CA 1
ATOM 893 C C . PHE A 1 108 ? -19.653 -30.435 29.477 1.00 87.94 108 PHE A C 1
ATOM 895 O O . PHE A 1 108 ? -18.905 -30.119 30.397 1.00 87.94 108 PHE A O 1
ATOM 902 N N . GLY A 1 109 ? -20.833 -31.027 29.700 1.00 75.69 109 GLY A N 1
ATOM 903 C CA . GLY A 1 109 ? -21.289 -31.453 31.029 1.00 75.69 109 GLY A CA 1
ATOM 904 C C . GLY A 1 109 ? -21.681 -30.315 31.977 1.00 75.69 109 GLY A C 1
ATOM 905 O O . GLY A 1 109 ? -21.742 -30.522 33.187 1.00 75.69 109 GLY A O 1
ATOM 906 N N . PHE A 1 110 ? -21.953 -29.121 31.448 1.00 66.94 110 PHE A N 1
ATOM 907 C CA . PHE A 1 110 ? -22.479 -28.007 32.233 1.00 66.94 110 PHE A CA 1
ATOM 908 C C . PHE A 1 110 ? -24.005 -28.146 32.336 1.00 66.94 110 PHE A C 1
ATOM 910 O O . PHE A 1 110 ? -24.711 -27.857 31.368 1.00 66.94 110 PHE A O 1
ATOM 917 N N . ASN A 1 111 ? -24.495 -28.605 33.493 1.00 58.25 111 ASN A N 1
ATOM 918 C CA . ASN A 1 111 ? -25.907 -28.506 33.895 1.00 58.25 111 ASN A CA 1
ATOM 919 C C . ASN A 1 111 ? -26.176 -27.1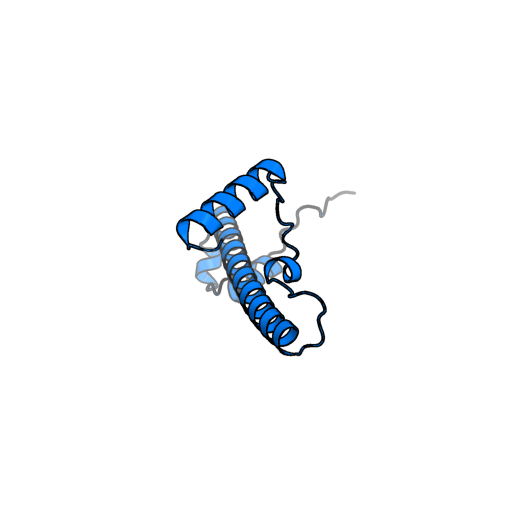59 34.568 1.00 58.25 111 ASN A C 1
ATOM 921 O O . ASN A 1 111 ? -25.386 -26.795 35.469 1.00 58.25 111 ASN A O 1
#

Secondary structure (DSSP, 8-state):
-----TT---HHHHHHHHHTTT---HHHHHHS-HHHHHHHHHHHHHHHHHHHHHHHHHHHHHHHHHHHHTS--SSPPPHHHHHT---------HHHHHHHHHHHHHHTT--